Protein AF-A0A955FJF1-F1 (afdb_monomer)

Sequence (107 aa):
MERDPNMRLKPLAPQEVVEAKRELIPDVVIETFNTLLAERATNGYATIYQDEVVAQLEEQGLVRQDIYARHWLDVEPLYRESGWKVEYDKPGYNETYRAFFRFSVPR

Solvent-accessible surface area (backbone atoms only — not comparable to full-atom values): 6502 Å² total; per-residue (Å²): 135,85,75,68,95,78,72,74,81,73,81,77,50,80,67,54,48,51,57,50,45,61,76,68,32,58,66,68,54,56,51,50,52,50,50,55,43,70,75,53,50,51,96,57,32,32,80,46,47,49,69,60,54,51,52,56,40,42,75,72,70,46,56,68,68,55,45,60,78,65,53,47,76,71,47,47,65,64,43,38,76,73,61,36,40,59,46,80,49,64,56,57,100,90,49,93,61,80,35,31,39,37,42,31,60,71,131

Structure (mmCIF, N/CA/C/O backbone):
data_AF-A0A955FJF1-F1
#
_entry.id   AF-A0A955FJF1-F1
#
loop_
_atom_site.group_PDB
_atom_site.id
_atom_site.type_symbol
_atom_site.label_atom_id
_atom_site.label_alt_id
_atom_site.label_comp_id
_atom_site.label_asym_id
_atom_site.label_entity_id
_atom_site.label_seq_id
_atom_site.pdbx_PDB_ins_code
_atom_site.Cartn_x
_atom_site.Cartn_y
_atom_site.Cartn_z
_atom_site.occupancy
_atom_site.B_iso_or_equiv
_atom_site.auth_seq_id
_atom_site.auth_comp_id
_atom_site.auth_asym_id
_atom_site.auth_atom_id
_atom_site.pdbx_PDB_model_num
ATOM 1 N N . MET A 1 1 ? -15.131 -14.552 32.622 1.00 45.97 1 MET A N 1
ATOM 2 C CA . MET A 1 1 ? -15.462 -13.232 32.051 1.00 45.97 1 MET A CA 1
ATOM 3 C C . MET A 1 1 ? -16.849 -13.349 31.446 1.00 45.97 1 MET A C 1
ATOM 5 O O . MET A 1 1 ? -16.987 -13.862 30.343 1.00 45.97 1 MET A O 1
ATOM 9 N N . GLU A 1 2 ? -17.873 -13.017 32.229 1.00 47.94 2 GLU A N 1
ATOM 10 C CA . GLU A 1 2 ? -19.257 -12.936 31.751 1.00 47.94 2 GLU A CA 1
ATOM 11 C C . GLU A 1 2 ? -19.362 -11.749 30.787 1.00 47.94 2 GLU A C 1
ATOM 13 O O . GLU A 1 2 ? -18.909 -10.655 31.110 1.00 47.94 2 GLU A O 1
ATOM 18 N N . ARG A 1 3 ? -19.880 -11.967 29.573 1.00 54.94 3 ARG A N 1
ATOM 19 C CA . ARG A 1 3 ? -20.230 -10.863 28.672 1.00 54.94 3 ARG A CA 1
ATOM 20 C C . ARG A 1 3 ? -21.601 -10.351 29.099 1.00 54.94 3 ARG A C 1
ATOM 22 O O . ARG A 1 3 ? -22.559 -11.120 29.056 1.00 54.94 3 ARG A O 1
ATOM 29 N N . ASP A 1 4 ? -21.692 -9.084 29.493 1.00 62.78 4 ASP A N 1
ATOM 30 C CA . ASP A 1 4 ? -22.960 -8.432 29.816 1.00 62.78 4 ASP A CA 1
ATOM 31 C C . ASP A 1 4 ? -23.975 -8.605 28.667 1.00 62.78 4 ASP A C 1
ATOM 33 O O . ASP A 1 4 ? -23.711 -8.168 27.540 1.00 62.78 4 ASP A O 1
ATOM 37 N N . PRO A 1 5 ? -25.163 -9.186 28.918 1.00 66.12 5 PRO A N 1
ATOM 38 C CA . PRO A 1 5 ? -26.153 -9.501 27.881 1.00 66.12 5 PRO A CA 1
ATOM 39 C C . PRO A 1 5 ? -26.799 -8.261 27.237 1.00 66.12 5 PRO A C 1
ATOM 41 O O . PRO A 1 5 ? -27.630 -8.393 26.340 1.00 66.12 5 PRO A O 1
ATOM 44 N N . ASN A 1 6 ? -26.421 -7.055 27.675 1.00 63.00 6 ASN A N 1
ATOM 45 C CA . ASN A 1 6 ? -26.945 -5.777 27.196 1.00 63.00 6 ASN A CA 1
ATOM 46 C C . ASN A 1 6 ? -25.889 -4.902 26.493 1.00 63.00 6 ASN A C 1
ATOM 48 O O . ASN A 1 6 ? -26.163 -3.743 26.170 1.00 63.00 6 ASN A O 1
ATOM 52 N N . MET A 1 7 ? -24.687 -5.432 26.231 1.00 63.38 7 MET A N 1
ATOM 53 C CA . MET A 1 7 ? -23.665 -4.729 25.455 1.00 63.38 7 MET A CA 1
ATOM 54 C C . MET A 1 7 ? -24.053 -4.730 23.971 1.00 63.38 7 MET A C 1
ATOM 56 O O . MET A 1 7 ? -23.658 -5.594 23.191 1.00 63.38 7 MET A O 1
ATOM 60 N N . ARG A 1 8 ? -24.875 -3.755 23.570 1.00 73.69 8 ARG A N 1
ATOM 61 C CA . ARG A 1 8 ? -25.155 -3.499 22.155 1.00 73.69 8 ARG A CA 1
ATOM 62 C C . ARG A 1 8 ? -23.869 -3.006 21.503 1.00 73.69 8 ARG A C 1
ATOM 64 O O . ARG A 1 8 ? -23.430 -1.889 21.777 1.00 73.69 8 ARG A O 1
ATOM 71 N N . LEU A 1 9 ? -23.269 -3.844 20.661 1.00 81.25 9 LEU A N 1
ATOM 72 C CA . LEU A 1 9 ? -22.140 -3.444 19.829 1.00 81.25 9 LEU A CA 1
ATOM 73 C C . LEU A 1 9 ? -22.578 -2.248 18.981 1.00 81.25 9 LEU A C 1
ATOM 75 O O . LEU A 1 9 ? -23.593 -2.306 18.281 1.00 81.25 9 LEU A O 1
ATOM 79 N N . LYS A 1 10 ? -21.844 -1.143 19.101 1.00 85.69 10 LYS A N 1
ATOM 80 C CA . LYS A 1 10 ? -22.049 0.025 18.250 1.00 85.69 10 LYS A CA 1
ATOM 81 C C . LYS A 1 10 ? -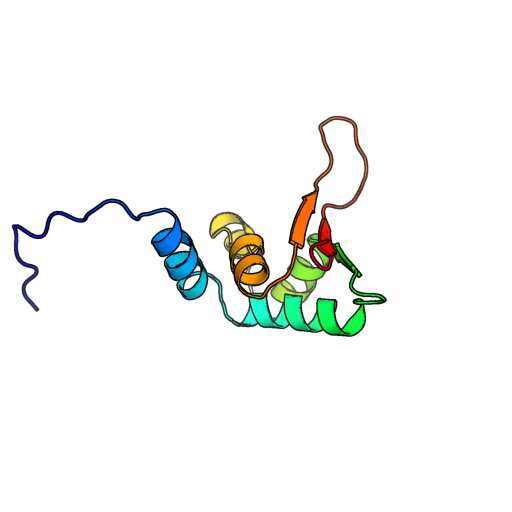21.376 -0.239 16.901 1.00 85.69 10 LYS A C 1
ATOM 83 O O . LYS A 1 10 ? -20.321 -0.872 16.879 1.00 85.69 10 LYS A O 1
ATOM 88 N N . PRO A 1 11 ? -21.962 0.222 15.787 1.00 89.38 11 PRO A N 1
ATOM 89 C CA . PRO A 1 11 ? -21.245 0.274 14.521 1.00 89.38 11 PRO A CA 1
ATOM 90 C C . PRO A 1 11 ? -19.950 1.080 14.674 1.00 89.38 11 PRO A C 1
ATOM 92 O O . PRO A 1 11 ? -19.949 2.080 15.392 1.00 89.38 11 PRO A O 1
ATOM 95 N N . LEU A 1 12 ? -18.886 0.656 13.987 1.00 89.50 12 LEU A N 1
ATOM 96 C CA . LEU A 1 12 ? -17.622 1.393 13.942 1.00 89.50 12 LEU A CA 1
ATOM 97 C C . LEU A 1 12 ? -17.810 2.703 13.172 1.00 89.50 12 LEU A C 1
ATOM 99 O O . LEU A 1 12 ? -18.320 2.706 12.046 1.00 89.50 12 LEU A O 1
ATOM 103 N N . ALA A 1 13 ? -17.378 3.809 13.765 1.00 90.31 13 ALA A N 1
ATOM 104 C CA . ALA A 1 13 ? -17.228 5.075 13.073 1.00 90.31 13 ALA A CA 1
ATOM 105 C C . ALA A 1 13 ? -16.080 4.992 12.049 1.00 90.31 13 ALA A C 1
ATOM 107 O O . ALA A 1 13 ? -15.163 4.185 12.206 1.00 90.31 13 ALA A O 1
ATOM 108 N N . PRO A 1 14 ? -16.064 5.857 11.018 1.00 87.12 14 PRO A N 1
ATOM 109 C CA . PRO A 1 14 ? -15.024 5.824 9.988 1.00 87.12 14 PRO A CA 1
ATOM 110 C C . PRO A 1 14 ? -13.584 5.882 10.520 1.00 87.12 14 PRO A C 1
ATOM 112 O O . PRO A 1 14 ? -12.706 5.259 9.937 1.00 87.12 14 PRO A O 1
ATOM 115 N N . GLN A 1 15 ? -13.343 6.601 11.620 1.00 86.62 15 GLN A N 1
ATOM 116 C CA . GLN A 1 15 ? -12.021 6.688 12.255 1.00 86.62 15 GLN A CA 1
ATOM 117 C C . GLN A 1 15 ? -11.647 5.382 12.973 1.00 86.62 15 GLN A C 1
ATOM 119 O O . GLN A 1 15 ? -10.548 4.873 12.782 1.00 86.62 15 GLN A O 1
ATOM 124 N N . GLU A 1 16 ? -12.595 4.773 13.688 1.00 90.56 16 GLU A N 1
ATOM 125 C CA . GLU A 1 16 ? -12.397 3.491 14.382 1.00 90.56 16 GLU A CA 1
ATOM 126 C C . GLU A 1 16 ? -12.137 2.338 13.392 1.00 90.56 16 GLU A C 1
ATOM 128 O O . GLU A 1 16 ? -11.485 1.353 13.728 1.00 90.56 16 GLU A O 1
ATOM 133 N N . VAL A 1 17 ? -12.609 2.452 12.142 1.00 89.62 17 VAL A N 1
ATOM 134 C CA . VAL A 1 17 ? -12.272 1.496 11.071 1.00 89.62 17 VAL A CA 1
ATOM 135 C C . VAL A 1 17 ? -10.782 1.544 10.727 1.00 89.62 17 VAL A C 1
ATOM 137 O O . VAL A 1 17 ? -10.201 0.502 10.426 1.00 89.62 17 VAL A O 1
ATOM 140 N N . VAL A 1 18 ? -10.153 2.722 10.757 1.00 87.94 18 VAL A N 1
ATOM 141 C CA . VAL A 1 18 ? -8.719 2.859 10.461 1.00 87.94 18 VAL A CA 1
ATOM 142 C C . VAL A 1 18 ? -7.884 2.244 11.582 1.00 87.94 18 VAL A C 1
ATOM 144 O O . VAL A 1 18 ? -6.983 1.453 11.305 1.00 87.94 18 VAL A O 1
ATOM 147 N N . GLU A 1 19 ? -8.253 2.502 12.837 1.00 89.56 19 GLU A N 1
ATOM 148 C CA . GLU A 1 19 ? -7.626 1.871 14.005 1.00 89.56 19 GLU A CA 1
ATOM 149 C C . GLU A 1 19 ? -7.790 0.346 13.973 1.00 89.56 19 GLU A C 1
ATOM 151 O O . GLU A 1 19 ? -6.820 -0.391 14.132 1.00 89.56 19 GLU A O 1
ATOM 156 N N . ALA A 1 20 ? -8.992 -0.149 13.661 1.00 90.25 20 ALA A N 1
ATOM 157 C CA . ALA A 1 20 ? -9.226 -1.581 13.508 1.00 90.25 20 ALA A CA 1
ATOM 158 C C . ALA A 1 20 ? -8.393 -2.190 12.367 1.00 90.25 20 ALA A C 1
ATOM 160 O O . ALA A 1 20 ? -7.894 -3.305 12.500 1.00 90.25 20 ALA A O 1
ATOM 161 N N . LYS A 1 21 ? -8.206 -1.474 11.248 1.00 88.38 21 LYS A N 1
ATOM 162 C CA . LYS A 1 21 ? -7.324 -1.923 10.159 1.00 88.38 21 LYS A CA 1
ATOM 163 C C . LYS A 1 21 ? -5.876 -2.049 10.620 1.00 88.38 21 LYS A C 1
ATOM 165 O O . LYS A 1 21 ? -5.233 -3.027 10.253 1.00 88.38 21 LYS A O 1
ATOM 170 N N . ARG A 1 22 ? -5.382 -1.115 11.437 1.00 88.00 22 ARG A N 1
ATOM 171 C CA . ARG A 1 22 ? -4.025 -1.174 11.998 1.00 88.00 22 ARG A CA 1
ATOM 172 C C . ARG A 1 22 ? -3.787 -2.451 12.806 1.00 88.00 22 ARG A C 1
ATOM 174 O O . ARG A 1 22 ? -2.726 -3.038 12.681 1.00 88.00 22 ARG A O 1
ATOM 181 N N . GLU A 1 23 ? -4.782 -2.896 13.569 1.00 91.12 23 GLU A N 1
ATOM 182 C CA . GLU A 1 23 ? -4.700 -4.127 14.370 1.00 91.12 23 GLU A CA 1
ATOM 183 C C . GLU A 1 23 ? -4.858 -5.413 13.532 1.00 91.12 23 GLU A C 1
ATOM 185 O O . GLU A 1 23 ? -4.415 -6.487 13.935 1.00 91.12 23 GLU A O 1
ATOM 190 N N . LEU A 1 24 ? -5.531 -5.336 12.377 1.00 93.88 24 LEU A N 1
ATOM 191 C CA . LEU A 1 24 ? -5.822 -6.496 11.521 1.00 93.88 24 LEU A CA 1
ATOM 192 C C . LEU A 1 24 ? -4.762 -6.753 10.445 1.00 93.88 24 LEU A C 1
ATOM 194 O O . LEU A 1 24 ? -4.657 -7.885 9.957 1.00 93.88 24 LEU A O 1
ATOM 198 N N . ILE A 1 25 ? -4.032 -5.716 10.036 1.00 96.44 25 ILE A N 1
ATOM 199 C CA . ILE A 1 25 ? -2.960 -5.808 9.045 1.00 96.44 25 ILE A CA 1
ATOM 200 C C . ILE A 1 25 ? -1.681 -6.266 9.763 1.00 96.44 25 ILE A C 1
ATOM 202 O O . ILE A 1 25 ? -1.230 -5.579 10.673 1.00 96.44 25 ILE A O 1
ATOM 206 N N . PRO A 1 26 ? -1.076 -7.402 9.372 1.00 97.38 26 PRO A N 1
ATOM 207 C CA . PRO A 1 26 ? 0.164 -7.874 9.977 1.00 97.38 26 PRO A CA 1
ATOM 208 C C . PRO A 1 26 ? 1.306 -6.865 9.821 1.00 97.38 26 PRO A C 1
ATOM 210 O O . PRO A 1 26 ? 1.490 -6.317 8.732 1.00 97.38 26 PRO A O 1
ATOM 213 N N . ASP A 1 27 ? 2.129 -6.703 10.861 1.00 97.19 27 ASP A N 1
ATOM 214 C CA . ASP A 1 27 ? 3.266 -5.764 10.871 1.00 97.19 27 ASP A CA 1
ATOM 215 C C . ASP A 1 27 ? 4.193 -5.947 9.663 1.00 97.19 27 ASP A C 1
ATOM 217 O O . ASP A 1 27 ? 4.585 -4.975 9.021 1.00 97.19 27 ASP A O 1
ATOM 221 N N . VAL A 1 28 ? 4.444 -7.201 9.276 1.00 97.88 28 VAL A N 1
ATOM 222 C CA . VAL A 1 28 ? 5.268 -7.573 8.116 1.00 97.88 28 VAL A CA 1
ATOM 223 C C . VAL A 1 28 ? 4.785 -6.948 6.798 1.00 97.88 28 VAL A C 1
ATOM 225 O O . VAL A 1 28 ? 5.584 -6.652 5.908 1.00 97.88 28 VAL A O 1
ATOM 228 N N . VAL A 1 29 ? 3.482 -6.680 6.664 1.00 98.19 29 VAL A N 1
ATOM 229 C CA . VAL A 1 29 ? 2.924 -5.983 5.497 1.00 98.19 29 VAL A CA 1
ATOM 230 C C . VAL A 1 29 ? 3.371 -4.527 5.492 1.00 98.19 29 VAL A C 1
ATOM 232 O O . VAL A 1 29 ? 3.866 -4.038 4.478 1.00 98.19 29 VAL A O 1
ATOM 235 N N . ILE A 1 30 ? 3.257 -3.848 6.632 1.00 98.19 30 ILE A N 1
ATOM 236 C CA . ILE A 1 30 ? 3.678 -2.452 6.786 1.00 98.19 30 ILE A CA 1
ATOM 237 C C . ILE A 1 30 ? 5.197 -2.323 6.644 1.00 98.19 30 ILE A C 1
ATOM 239 O O . ILE A 1 30 ? 5.678 -1.410 5.975 1.00 98.19 30 ILE A O 1
ATOM 243 N N . GLU A 1 31 ? 5.965 -3.257 7.202 1.00 98.25 31 GLU A N 1
ATOM 244 C CA . GLU A 1 31 ? 7.420 -3.323 7.034 1.00 98.25 31 GLU A CA 1
ATOM 245 C C . GLU A 1 31 ? 7.821 -3.482 5.563 1.00 98.25 31 GLU A C 1
ATOM 247 O O . GLU A 1 31 ? 8.713 -2.775 5.085 1.00 98.25 31 GLU A O 1
ATOM 252 N N . THR A 1 32 ? 7.120 -4.341 4.817 1.00 98.56 32 THR A N 1
ATOM 253 C CA . THR A 1 32 ? 7.351 -4.543 3.379 1.00 98.56 32 THR A CA 1
ATOM 254 C C . THR A 1 32 ? 7.110 -3.248 2.594 1.00 98.56 32 THR A C 1
ATOM 256 O O . THR A 1 32 ? 7.969 -2.818 1.821 1.00 98.56 32 THR A O 1
ATOM 259 N N . PHE A 1 33 ? 5.988 -2.559 2.834 1.00 98.50 33 PHE A N 1
ATOM 260 C CA . PHE A 1 33 ? 5.720 -1.264 2.199 1.00 98.50 33 PHE A CA 1
ATOM 261 C C . PHE A 1 33 ? 6.739 -0.192 2.598 1.00 98.50 33 PHE A C 1
ATOM 263 O O . PHE A 1 33 ? 7.216 0.533 1.727 1.00 98.50 33 PHE A O 1
ATOM 270 N N . ASN A 1 34 ? 7.110 -0.099 3.878 1.00 98.38 34 ASN A N 1
ATOM 271 C CA . ASN A 1 34 ? 8.112 0.856 4.358 1.00 98.38 34 ASN A CA 1
ATOM 272 C C . ASN A 1 34 ? 9.478 0.632 3.705 1.00 98.38 34 ASN A C 1
ATOM 274 O O . ASN A 1 34 ? 10.144 1.600 3.343 1.00 98.38 34 ASN A O 1
ATOM 278 N N . THR A 1 35 ? 9.871 -0.629 3.523 1.00 98.38 35 THR A N 1
ATOM 279 C CA . THR A 1 35 ? 11.131 -1.006 2.872 1.00 98.38 35 THR A CA 1
ATOM 280 C C . THR A 1 35 ? 11.133 -0.550 1.415 1.00 98.38 35 THR A C 1
ATOM 282 O O . THR A 1 35 ? 11.994 0.230 1.011 1.00 98.38 35 THR A O 1
ATOM 285 N N . LEU A 1 36 ? 10.107 -0.926 0.646 1.00 98.12 36 LEU A N 1
ATOM 286 C CA . LEU A 1 36 ? 9.970 -0.520 -0.758 1.00 98.12 36 LEU A CA 1
ATOM 287 C C . LEU A 1 36 ? 9.848 1.001 -0.920 1.00 98.12 36 LEU A C 1
ATOM 289 O O . LEU A 1 36 ? 10.354 1.572 -1.888 1.00 98.12 36 LEU A O 1
ATOM 293 N N . LEU A 1 37 ? 9.180 1.672 0.019 1.00 97.56 37 LEU A N 1
ATOM 294 C CA . LEU A 1 37 ? 9.058 3.123 0.026 1.00 97.56 37 LEU A CA 1
ATOM 295 C C . LEU A 1 37 ? 10.412 3.788 0.290 1.00 97.56 37 LEU A C 1
ATOM 297 O O . LEU A 1 37 ? 10.769 4.710 -0.436 1.00 97.56 37 LEU A O 1
ATOM 301 N N . ALA A 1 38 ? 11.186 3.307 1.265 1.00 97.62 38 ALA A N 1
ATOM 302 C CA . ALA A 1 38 ? 12.521 3.825 1.564 1.00 97.62 38 ALA A CA 1
ATOM 303 C C . ALA A 1 38 ? 13.501 3.641 0.393 1.00 97.62 38 ALA A C 1
ATOM 305 O O . ALA A 1 38 ? 14.324 4.517 0.138 1.00 97.62 38 ALA A O 1
ATOM 306 N N . GLU A 1 39 ? 13.389 2.538 -0.347 1.00 97.44 39 GLU A N 1
ATOM 307 C CA . GLU A 1 39 ? 14.227 2.259 -1.518 1.00 97.44 39 GLU A CA 1
ATOM 308 C C . GLU A 1 39 ? 13.888 3.136 -2.730 1.00 97.44 39 GLU A C 1
ATOM 310 O O . GLU A 1 39 ? 14.772 3.497 -3.509 1.00 97.44 39 GLU A O 1
ATOM 315 N N . ARG A 1 40 ? 12.601 3.446 -2.932 1.00 97.31 40 ARG A N 1
ATOM 316 C CA . ARG A 1 40 ? 12.103 4.010 -4.200 1.00 97.31 40 ARG A CA 1
ATOM 317 C C . ARG A 1 40 ? 11.664 5.460 -4.112 1.00 97.31 40 ARG A C 1
ATOM 319 O O . ARG A 1 40 ? 11.546 6.107 -5.154 1.00 97.31 40 ARG A O 1
ATOM 326 N N . ALA A 1 41 ? 11.366 5.963 -2.916 1.00 96.75 41 ALA A N 1
ATOM 327 C CA . ALA A 1 41 ? 10.889 7.324 -2.758 1.00 96.75 41 ALA A CA 1
ATOM 328 C C . ALA A 1 41 ? 11.966 8.319 -3.187 1.00 96.75 41 ALA A C 1
ATOM 330 O O . ALA A 1 41 ? 13.043 8.410 -2.604 1.00 96.75 41 ALA A O 1
ATOM 331 N N . THR A 1 42 ? 11.643 9.116 -4.199 1.00 96.06 42 THR A N 1
ATOM 332 C CA . THR A 1 42 ? 12.490 10.206 -4.673 1.00 96.06 42 THR A CA 1
ATOM 333 C C . THR A 1 42 ? 11.635 11.440 -4.901 1.00 96.06 42 THR A C 1
ATOM 335 O O . THR A 1 42 ? 10.525 11.350 -5.424 1.00 96.06 42 THR A O 1
ATOM 338 N N . ASN A 1 43 ? 12.115 12.602 -4.449 1.00 94.19 43 ASN A N 1
ATOM 339 C CA . ASN A 1 43 ? 11.382 13.873 -4.519 1.00 94.19 43 ASN A CA 1
ATOM 340 C C . ASN A 1 43 ? 9.941 13.790 -3.969 1.00 94.19 43 ASN A C 1
ATOM 342 O O . ASN A 1 43 ? 9.020 14.388 -4.521 1.00 94.19 43 ASN A O 1
ATOM 346 N N . GLY A 1 44 ? 9.742 13.021 -2.890 1.00 94.00 44 GLY A N 1
ATOM 347 C CA . GLY A 1 44 ? 8.432 12.857 -2.258 1.00 94.00 44 GLY A CA 1
ATOM 348 C C . GLY A 1 44 ? 7.429 12.046 -3.081 1.00 94.00 44 GLY A C 1
ATOM 349 O O . GLY A 1 44 ? 6.229 12.225 -2.901 1.00 94.00 44 GLY A O 1
ATOM 350 N N . TYR A 1 45 ? 7.895 11.187 -3.990 1.00 96.94 45 TYR A N 1
ATOM 351 C CA . TYR A 1 45 ? 7.061 10.336 -4.836 1.00 96.94 45 TYR A CA 1
ATOM 352 C C . TYR A 1 45 ? 7.613 8.908 -4.898 1.00 96.94 45 TYR A C 1
ATOM 354 O O . TYR A 1 45 ? 8.825 8.724 -4.998 1.00 96.94 45 TYR A O 1
ATOM 362 N N . ALA A 1 46 ? 6.736 7.902 -4.897 1.00 98.06 46 ALA A N 1
ATOM 363 C CA . ALA A 1 46 ? 7.107 6.511 -5.157 1.00 98.06 46 ALA A CA 1
ATOM 364 C C . ALA A 1 46 ? 5.987 5.742 -5.867 1.00 98.06 46 ALA A C 1
ATOM 366 O O . ALA A 1 46 ? 4.802 6.060 -5.748 1.00 98.06 46 ALA A O 1
ATOM 367 N N . THR A 1 47 ? 6.363 4.690 -6.594 1.00 98.31 47 THR A N 1
ATOM 368 C CA . THR A 1 47 ? 5.432 3.702 -7.151 1.00 98.31 47 THR A CA 1
ATOM 369 C C . THR A 1 47 ? 5.841 2.311 -6.683 1.00 98.31 47 THR A C 1
ATOM 371 O O . THR A 1 47 ? 6.981 1.882 -6.877 1.00 98.31 47 THR A O 1
ATOM 374 N N . ILE A 1 48 ? 4.905 1.621 -6.041 1.00 98.50 48 ILE A N 1
ATOM 375 C CA . ILE A 1 48 ? 5.087 0.287 -5.472 1.00 98.50 48 ILE A CA 1
ATOM 376 C C . ILE A 1 48 ? 4.085 -0.643 -6.150 1.00 98.50 48 ILE A C 1
ATOM 378 O O . ILE A 1 48 ? 2.884 -0.399 -6.076 1.00 98.50 48 ILE A O 1
ATOM 382 N N . TYR A 1 49 ? 4.552 -1.688 -6.829 1.00 98.38 49 TYR A N 1
ATOM 383 C CA . TYR A 1 49 ? 3.654 -2.610 -7.522 1.00 98.38 49 TYR A CA 1
ATOM 384 C C . TYR A 1 49 ? 3.090 -3.657 -6.561 1.00 98.38 49 TYR A C 1
ATOM 386 O O . TYR A 1 49 ? 3.797 -4.188 -5.707 1.00 98.38 49 TYR A O 1
ATOM 394 N N . GLN A 1 50 ? 1.803 -3.965 -6.702 1.00 98.44 50 GLN A N 1
ATOM 395 C CA . GLN A 1 50 ? 1.104 -4.890 -5.810 1.00 98.44 50 GLN A CA 1
ATOM 396 C C . GLN A 1 50 ? 1.667 -6.314 -5.888 1.00 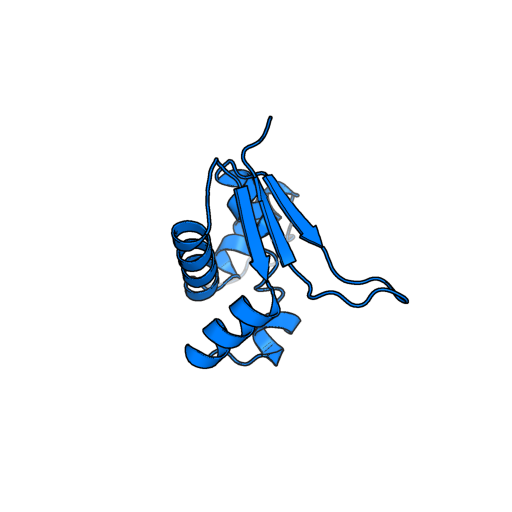98.44 50 GLN A C 1
ATOM 398 O O . GLN A 1 50 ? 1.771 -6.998 -4.876 1.00 98.44 50 GLN A O 1
ATOM 403 N N . ASP A 1 51 ? 2.004 -6.778 -7.087 1.00 97.88 51 ASP A N 1
ATOM 404 C CA . ASP A 1 51 ? 2.572 -8.109 -7.306 1.00 97.88 51 ASP A CA 1
ATOM 405 C C . ASP A 1 51 ? 3.964 -8.267 -6.673 1.00 97.88 51 ASP A C 1
ATOM 407 O O . ASP A 1 51 ? 4.258 -9.342 -6.160 1.00 97.88 51 ASP A O 1
ATOM 411 N N . GLU A 1 52 ? 4.775 -7.206 -6.634 1.00 98.00 52 GLU A N 1
ATOM 412 C CA . GLU A 1 52 ? 6.061 -7.172 -5.918 1.00 98.00 52 GLU A CA 1
ATOM 413 C C . GLU A 1 52 ? 5.873 -7.279 -4.406 1.00 98.00 52 GLU A C 1
ATOM 415 O O . GLU A 1 52 ? 6.537 -8.095 -3.770 1.00 98.00 52 GLU A O 1
ATOM 420 N N . VAL A 1 53 ? 4.934 -6.512 -3.839 1.00 98.38 53 VAL A N 1
ATOM 421 C 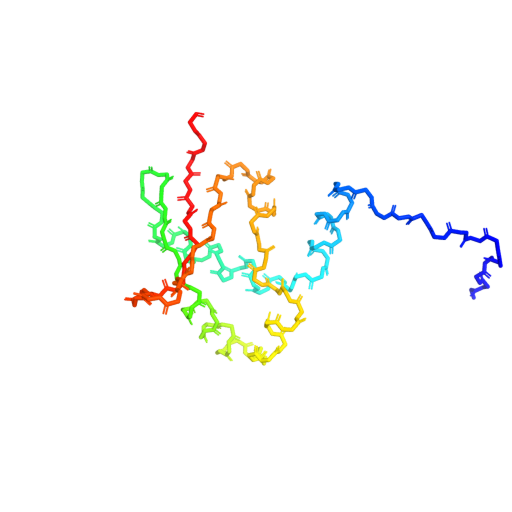CA . VAL A 1 53 ? 4.595 -6.602 -2.408 1.00 98.38 53 VAL A CA 1
ATOM 422 C C . VAL A 1 53 ? 4.147 -8.021 -2.066 1.00 98.38 53 VAL A C 1
ATOM 424 O O . VAL A 1 53 ? 4.618 -8.613 -1.103 1.00 98.38 53 VAL A O 1
ATOM 427 N N . VAL A 1 54 ? 3.254 -8.595 -2.873 1.00 98.44 54 VAL A N 1
ATOM 428 C CA . VAL A 1 54 ? 2.727 -9.944 -2.635 1.00 98.44 54 VAL A CA 1
ATOM 429 C C . VAL A 1 54 ? 3.831 -10.992 -2.736 1.00 98.44 54 VAL A C 1
ATOM 431 O O . VAL A 1 54 ? 3.894 -11.855 -1.869 1.00 98.44 54 VAL A O 1
ATOM 434 N N . ALA A 1 55 ? 4.720 -10.898 -3.729 1.00 98.25 55 ALA A N 1
ATOM 435 C CA . ALA A 1 55 ? 5.853 -11.812 -3.854 1.00 98.25 55 ALA A CA 1
ATOM 436 C C . ALA A 1 55 ? 6.765 -11.761 -2.615 1.00 98.25 55 ALA A C 1
ATOM 438 O O . ALA A 1 55 ? 7.090 -12.805 -2.057 1.00 98.25 55 ALA A O 1
ATOM 439 N N . GLN A 1 56 ? 7.098 -10.561 -2.124 1.00 98.19 56 GLN A N 1
ATOM 440 C CA . GLN A 1 56 ? 7.907 -10.401 -0.910 1.00 98.19 56 GLN A CA 1
ATOM 441 C C . GLN A 1 56 ? 7.207 -10.937 0.345 1.00 98.19 56 GLN A C 1
ATOM 443 O O . GLN A 1 56 ? 7.860 -11.480 1.232 1.00 98.19 56 GLN A O 1
ATOM 448 N N . LEU A 1 57 ? 5.885 -10.805 0.449 1.00 98.25 57 LEU A N 1
ATOM 449 C CA . LEU A 1 57 ? 5.127 -11.361 1.573 1.00 98.25 57 LEU A CA 1
ATOM 450 C C . LEU A 1 57 ? 5.048 -12.892 1.511 1.00 98.25 57 LEU A C 1
ATOM 452 O O . LEU A 1 57 ? 5.140 -13.548 2.548 1.00 98.25 57 LEU A O 1
ATOM 456 N N . GLU A 1 58 ? 4.922 -13.469 0.313 1.00 98.19 58 GLU A N 1
ATOM 457 C CA . GLU A 1 58 ? 4.994 -14.922 0.109 1.00 98.19 58 GLU A CA 1
ATOM 458 C C . GLU A 1 58 ? 6.372 -15.474 0.516 1.00 98.19 58 GLU A C 1
ATOM 460 O O . GLU A 1 58 ? 6.444 -16.488 1.211 1.00 98.19 58 GLU A O 1
ATOM 465 N N . GLU A 1 59 ? 7.462 -14.776 0.179 1.00 97.69 59 GLU A N 1
ATOM 466 C CA . GLU A 1 59 ? 8.826 -15.115 0.626 1.00 97.69 59 GLU A CA 1
ATOM 467 C C . GLU A 1 59 ? 8.988 -15.047 2.154 1.00 97.69 59 GLU A C 1
ATOM 469 O O . GLU A 1 59 ? 9.750 -15.819 2.737 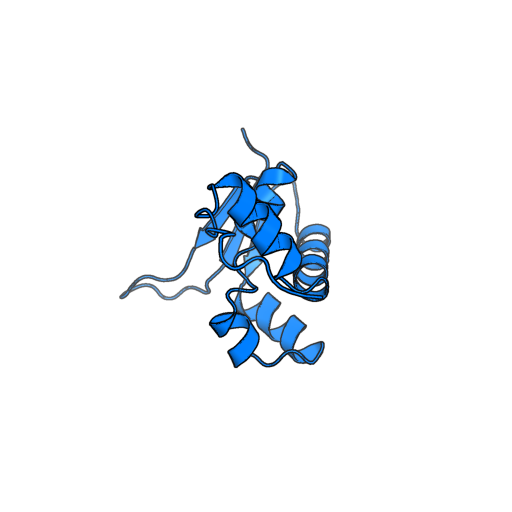1.00 97.69 59 GLU A O 1
ATOM 474 N N . GLN A 1 60 ? 8.225 -14.174 2.815 1.00 96.62 60 GLN A N 1
ATOM 475 C CA . GLN A 1 60 ? 8.168 -14.043 4.275 1.00 96.62 60 GLN A CA 1
ATOM 476 C C . GLN A 1 60 ? 7.193 -15.038 4.936 1.00 96.62 60 GLN A C 1
ATOM 478 O O . GLN A 1 60 ? 6.990 -15.004 6.150 1.00 96.62 60 GLN A O 1
ATOM 483 N N . GLY A 1 61 ? 6.615 -15.959 4.157 1.00 97.19 61 GLY A N 1
ATOM 484 C CA . GLY A 1 61 ? 5.804 -17.073 4.648 1.00 97.19 61 GLY A CA 1
ATOM 485 C C . GLY A 1 61 ? 4.299 -16.810 4.701 1.00 97.19 61 GLY A C 1
ATOM 486 O O . GLY A 1 61 ? 3.564 -17.634 5.251 1.00 97.19 61 GLY A O 1
ATOM 487 N N . LEU A 1 62 ? 3.810 -15.698 4.142 1.00 97.88 62 LEU A N 1
ATOM 488 C CA . LEU A 1 62 ? 2.376 -15.420 4.082 1.00 97.88 62 LEU A CA 1
ATOM 489 C C . LEU A 1 62 ? 1.731 -16.163 2.912 1.00 97.88 62 LEU A C 1
ATOM 491 O O . LEU A 1 62 ? 2.272 -16.259 1.814 1.00 97.88 62 LEU A O 1
ATOM 495 N N . VAL A 1 63 ? 0.514 -16.651 3.131 1.00 97.81 63 VAL A N 1
ATOM 496 C CA . VAL A 1 63 ? -0.258 -17.319 2.083 1.00 97.81 63 VAL A CA 1
ATOM 497 C C . VAL A 1 63 ? -0.944 -16.267 1.218 1.00 97.81 63 VAL A C 1
ATOM 499 O O . VAL A 1 63 ? -1.757 -15.483 1.708 1.00 97.81 63 VAL A O 1
ATOM 502 N N . ARG A 1 64 ? -0.692 -16.290 -0.096 1.00 97.12 64 ARG A N 1
ATOM 503 C CA . ARG A 1 64 ? -1.290 -15.362 -1.073 1.00 97.12 64 ARG A CA 1
ATOM 504 C C . ARG A 1 64 ? -2.798 -15.199 -0.931 1.00 97.12 64 ARG A C 1
ATOM 506 O O . ARG A 1 64 ? -3.311 -14.088 -1.015 1.00 97.12 64 ARG A O 1
ATOM 513 N N . GLN A 1 65 ? -3.511 -16.303 -0.718 1.00 97.62 65 GLN A N 1
ATOM 514 C CA . GLN A 1 65 ? -4.959 -16.282 -0.525 1.00 97.62 65 GLN A CA 1
ATOM 515 C C . GLN A 1 65 ? -5.361 -15.433 0.688 1.00 97.62 65 GLN A C 1
ATOM 517 O O . GLN A 1 65 ? -6.294 -14.642 0.574 1.00 97.62 65 GLN A O 1
ATOM 522 N N . ASP A 1 66 ? -4.657 -15.564 1.816 1.00 97.25 66 ASP A N 1
ATOM 523 C CA . ASP A 1 66 ? -4.930 -14.790 3.029 1.00 97.25 66 ASP A CA 1
ATOM 524 C C . ASP A 1 66 ? -4.639 -13.300 2.828 1.00 97.25 66 ASP A C 1
ATOM 526 O O . ASP A 1 66 ? -5.447 -12.476 3.251 1.00 97.25 66 ASP A O 1
ATOM 530 N N . ILE A 1 67 ? -3.558 -12.956 2.112 1.00 97.88 67 ILE A N 1
ATOM 531 C CA . ILE A 1 67 ? -3.197 -11.561 1.797 1.00 97.88 67 ILE A CA 1
ATOM 532 C C . ILE A 1 67 ? -4.378 -10.820 1.156 1.00 97.88 67 ILE A C 1
ATOM 534 O O . ILE A 1 67 ? -4.726 -9.711 1.570 1.00 97.88 67 ILE A O 1
ATOM 538 N N . TYR A 1 68 ? -5.027 -11.447 0.172 1.00 97.12 68 TYR A N 1
ATOM 539 C CA . TYR A 1 68 ? -6.179 -10.861 -0.511 1.00 97.12 68 TYR A CA 1
ATOM 540 C C . TYR A 1 68 ? -7.474 -10.987 0.291 1.00 97.12 68 TYR A C 1
ATOM 542 O O . TYR A 1 68 ? -8.201 -10.007 0.432 1.00 97.12 68 TYR A O 1
ATOM 550 N N . ALA A 1 69 ? -7.773 -12.175 0.822 1.00 96.75 69 ALA A N 1
ATOM 551 C CA . ALA A 1 69 ? -9.042 -12.444 1.497 1.00 96.75 69 ALA A CA 1
ATOM 552 C C . ALA A 1 69 ? -9.223 -11.617 2.777 1.00 96.75 69 ALA A C 1
ATOM 554 O O . ALA A 1 69 ? -10.350 -11.321 3.170 1.00 96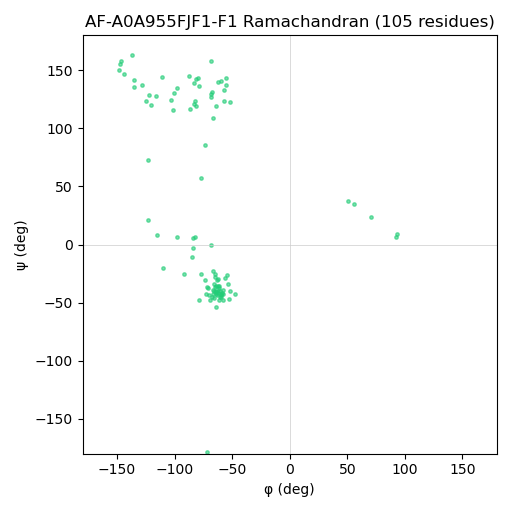.75 69 ALA A O 1
ATOM 555 N N . ARG A 1 70 ? -8.118 -11.241 3.426 1.00 95.94 70 ARG A N 1
ATOM 556 C CA . ARG A 1 70 ? -8.115 -10.458 4.666 1.00 95.94 70 ARG A CA 1
ATOM 557 C C . ARG A 1 70 ? -7.876 -8.970 4.438 1.00 95.94 70 ARG A C 1
ATOM 559 O O . ARG A 1 70 ? -7.754 -8.238 5.414 1.00 95.94 70 ARG A O 1
ATOM 566 N N . HIS A 1 71 ? -7.830 -8.524 3.179 1.00 95.81 71 HIS A N 1
ATOM 567 C CA . HIS A 1 71 ? -7.620 -7.118 2.828 1.00 95.81 71 HIS A CA 1
ATOM 568 C C . HIS A 1 71 ? -6.339 -6.524 3.435 1.00 95.81 71 HIS A C 1
ATOM 570 O O . HIS A 1 71 ? -6.292 -5.349 3.797 1.00 95.81 71 HIS A O 1
ATOM 576 N N . TRP A 1 72 ? -5.280 -7.332 3.546 1.00 98.00 72 TRP A N 1
ATOM 577 C CA . TRP A 1 72 ? -4.033 -6.894 4.173 1.00 98.00 72 TRP A CA 1
ATOM 578 C C . TRP A 1 72 ? -3.315 -5.798 3.380 1.00 98.00 72 TRP A C 1
ATOM 580 O O . TRP A 1 72 ? -2.557 -5.029 3.955 1.00 98.00 72 TRP A O 1
ATOM 590 N N . LEU A 1 73 ? -3.588 -5.686 2.077 1.00 97.69 73 LEU 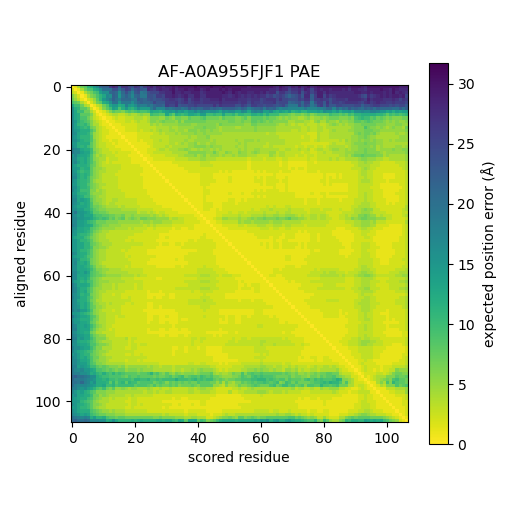A N 1
ATOM 591 C CA . LEU A 1 73 ? -2.995 -4.669 1.204 1.00 97.69 73 LEU A CA 1
ATOM 592 C C . LEU A 1 73 ? -3.716 -3.311 1.241 1.00 97.69 73 LEU A C 1
ATOM 594 O O . LEU A 1 73 ? -3.239 -2.377 0.601 1.00 97.69 73 LEU A O 1
ATOM 598 N N . ASP A 1 74 ? -4.823 -3.174 1.981 1.00 96.62 74 ASP A N 1
ATOM 599 C CA . ASP A 1 74 ? -5.566 -1.912 2.113 1.00 96.62 74 ASP A CA 1
ATOM 600 C C . ASP A 1 74 ? -4.855 -0.931 3.077 1.00 96.62 74 ASP A C 1
ATOM 602 O O . ASP A 1 74 ? -5.401 -0.514 4.109 1.00 96.62 74 ASP A O 1
ATOM 606 N N . VAL A 1 75 ? -3.601 -0.601 2.771 1.00 97.50 75 VAL A N 1
ATOM 607 C CA . VAL A 1 75 ? -2.698 0.180 3.627 1.00 97.50 75 VAL A CA 1
ATOM 608 C C . VAL A 1 75 ? -2.876 1.693 3.476 1.00 97.50 75 VAL A C 1
ATOM 610 O O . VAL A 1 75 ? -2.335 2.466 4.267 1.00 97.50 75 VAL A O 1
ATOM 613 N N . GLU A 1 76 ? -3.629 2.157 2.476 1.00 97.44 76 GLU A N 1
ATOM 614 C CA . GLU A 1 76 ? -3.736 3.577 2.142 1.00 97.44 76 GLU A CA 1
ATOM 615 C C . GLU A 1 76 ? -4.234 4.441 3.306 1.00 97.44 76 GLU A C 1
ATOM 617 O O . GLU A 1 76 ? -3.661 5.511 3.505 1.00 97.44 76 GLU A O 1
ATOM 622 N N . PRO A 1 77 ? -5.249 4.037 4.100 1.00 95.38 77 PRO A N 1
ATOM 623 C CA . PRO A 1 77 ? -5.666 4.810 5.267 1.00 95.38 77 PRO A CA 1
ATOM 624 C C . PRO A 1 77 ? -4.534 5.015 6.283 1.00 95.38 77 PRO A C 1
ATOM 626 O O . PRO A 1 77 ? -4.345 6.137 6.743 1.00 95.38 77 PRO A O 1
ATOM 629 N N . LEU A 1 78 ? -3.731 3.980 6.555 1.00 95.75 78 LEU A N 1
ATOM 630 C CA . LEU A 1 78 ? -2.645 4.027 7.544 1.00 95.75 78 LEU A CA 1
ATOM 631 C C . LEU A 1 78 ? -1.523 4.983 7.117 1.00 95.75 78 LEU A C 1
ATOM 633 O O . LEU A 1 78 ? -1.014 5.787 7.902 1.00 95.75 78 LEU A O 1
ATOM 637 N N . TYR A 1 79 ? -1.160 4.945 5.836 1.00 97.06 79 TYR A N 1
ATOM 638 C CA . TYR A 1 79 ? -0.155 5.856 5.294 1.00 97.06 79 TYR A CA 1
ATOM 639 C C . TYR A 1 79 ? -0.683 7.285 5.133 1.00 97.06 79 TYR A C 1
ATOM 641 O O . TYR A 1 79 ? 0.085 8.234 5.302 1.00 97.06 79 TYR A O 1
ATOM 649 N N . ARG A 1 80 ? -1.987 7.459 4.876 1.00 96.12 80 ARG A N 1
ATOM 650 C CA . ARG A 1 80 ? -2.639 8.778 4.872 1.00 96.12 80 ARG A CA 1
ATOM 651 C C . ARG A 1 80 ? -2.610 9.441 6.244 1.00 96.12 80 ARG A C 1
ATOM 653 O O . ARG A 1 80 ? -2.301 10.627 6.315 1.00 96.12 80 ARG A O 1
ATOM 660 N N . GLU A 1 81 ? -2.833 8.692 7.323 1.00 93.94 81 GLU A N 1
ATOM 661 C CA . GLU A 1 81 ? -2.653 9.206 8.692 1.00 93.94 81 GLU A CA 1
ATOM 662 C C . GLU A 1 81 ? -1.201 9.606 8.985 1.00 93.94 81 GLU A C 1
ATOM 664 O O . GLU A 1 81 ? -0.951 10.554 9.725 1.00 93.94 81 GLU A O 1
ATOM 669 N N . SER A 1 82 ? -0.243 8.935 8.343 1.00 94.38 82 SER A N 1
ATOM 670 C CA . SER A 1 82 ? 1.191 9.239 8.444 1.00 94.38 82 SER A CA 1
ATOM 671 C C . SER A 1 82 ? 1.650 10.387 7.529 1.00 94.38 82 SER A C 1
ATOM 673 O O . SER A 1 82 ? 2.847 10.652 7.426 1.00 94.38 82 SER A O 1
ATOM 675 N N . GLY A 1 83 ? 0.724 11.072 6.851 1.00 95.88 83 GLY A N 1
ATOM 676 C CA . GLY A 1 83 ? 1.007 12.255 6.033 1.00 95.88 83 GLY A CA 1
ATOM 677 C C . GLY A 1 83 ? 1.280 11.987 4.550 1.00 95.88 83 GLY A C 1
ATOM 678 O O . GLY A 1 83 ? 1.612 12.923 3.824 1.00 95.88 83 GLY A O 1
ATOM 679 N N . TRP A 1 84 ? 1.117 10.754 4.064 1.00 97.88 84 TRP A N 1
ATOM 680 C CA . TRP A 1 84 ? 1.223 10.450 2.635 1.00 97.88 84 TRP A CA 1
ATOM 681 C C . TRP A 1 84 ? -0.107 10.632 1.907 1.00 97.88 84 TRP A C 1
ATOM 683 O O . TRP A 1 84 ? -1.170 10.257 2.389 1.00 97.88 84 TRP A O 1
ATOM 693 N N . LYS A 1 85 ? -0.063 11.088 0.659 1.00 98.06 85 LYS A N 1
ATOM 694 C CA . LYS A 1 85 ? -1.148 10.830 -0.285 1.00 98.06 85 LYS A CA 1
ATOM 695 C C . LYS A 1 85 ? -0.884 9.486 -0.962 1.00 98.06 85 LYS A C 1
ATOM 697 O O . LYS A 1 85 ? 0.106 9.351 -1.681 1.00 98.06 85 LYS A O 1
ATOM 702 N N . VAL A 1 86 ? -1.775 8.519 -0.744 1.00 97.81 86 VAL A N 1
ATOM 703 C CA . VAL A 1 86 ? -1.695 7.182 -1.357 1.00 97.81 86 VAL A CA 1
ATOM 704 C C . VAL A 1 86 ? -2.888 6.934 -2.272 1.00 97.81 86 VAL A C 1
ATOM 706 O O . VAL A 1 86 ? -4.038 7.097 -1.851 1.00 97.81 86 VAL A O 1
ATOM 709 N N . GLU A 1 87 ? -2.611 6.538 -3.510 1.00 97.81 87 GLU A N 1
ATOM 710 C CA . GLU A 1 87 ? -3.590 6.145 -4.528 1.00 97.81 87 GLU A CA 1
ATOM 711 C C . GLU A 1 87 ? -3.279 4.721 -4.995 1.00 97.81 87 GLU A C 1
ATOM 713 O O . GLU A 1 87 ? -2.140 4.434 -5.355 1.00 97.81 87 GLU A O 1
ATOM 718 N N . TYR A 1 88 ? -4.274 3.838 -4.992 1.00 97.94 88 TYR A N 1
ATOM 719 C CA . TYR A 1 88 ? -4.161 2.507 -5.577 1.00 97.94 88 TYR A CA 1
ATOM 720 C C . TYR A 1 88 ? -4.830 2.496 -6.950 1.00 97.94 88 TYR A C 1
ATOM 722 O O . TYR A 1 88 ? -5.968 2.946 -7.096 1.00 97.94 88 TYR A O 1
ATOM 730 N N . ASP A 1 89 ? -4.111 1.986 -7.941 1.00 97.00 89 ASP A N 1
ATOM 731 C CA . ASP A 1 89 ? -4.533 1.924 -9.333 1.00 97.00 89 ASP A CA 1
ATOM 732 C C . ASP A 1 89 ? -4.373 0.494 -9.851 1.00 97.00 89 ASP A C 1
ATOM 734 O O . ASP A 1 89 ? -3.385 -0.189 -9.560 1.00 97.00 89 ASP A O 1
ATOM 738 N N . LYS A 1 90 ? -5.369 0.012 -10.593 1.00 95.56 90 LYS A N 1
ATOM 739 C CA . LYS A 1 90 ? -5.388 -1.342 -11.150 1.00 95.56 90 LYS A CA 1
ATOM 740 C C . LYS A 1 90 ? -6.049 -1.327 -12.525 1.00 95.56 90 LY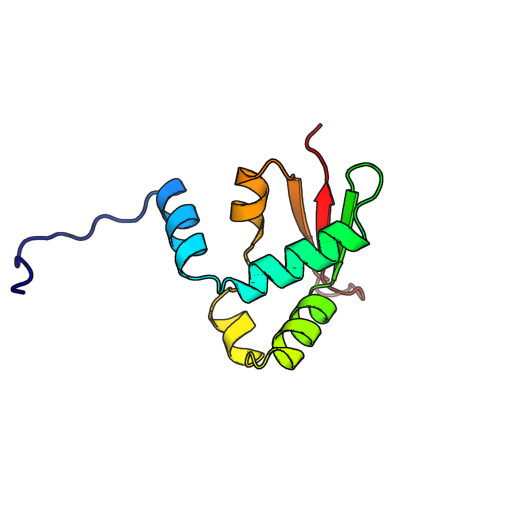S A C 1
ATOM 742 O O . LYS A 1 90 ? -7.016 -0.585 -12.698 1.00 95.56 90 LYS A O 1
ATOM 747 N N . PRO A 1 91 ? -5.603 -2.189 -13.455 1.00 94.44 91 PRO A N 1
ATOM 748 C CA . PRO A 1 91 ? -6.119 -2.193 -14.815 1.00 94.44 91 PRO A CA 1
ATOM 749 C C . PRO A 1 91 ? -7.633 -2.400 -14.849 1.00 94.44 91 PRO A C 1
ATOM 751 O O . PRO A 1 91 ? -8.178 -3.306 -14.208 1.00 94.44 91 PRO A O 1
ATOM 754 N N . GLY A 1 92 ? -8.306 -1.562 -15.635 1.00 91.50 92 GLY A N 1
ATOM 755 C CA . GLY A 1 92 ? -9.681 -1.777 -16.057 1.00 91.50 92 GLY A CA 1
ATOM 756 C C . GLY A 1 92 ? -9.814 -2.905 -17.089 1.00 91.50 92 GLY A C 1
ATOM 757 O O . GLY A 1 92 ? -8.842 -3.527 -17.510 1.00 91.50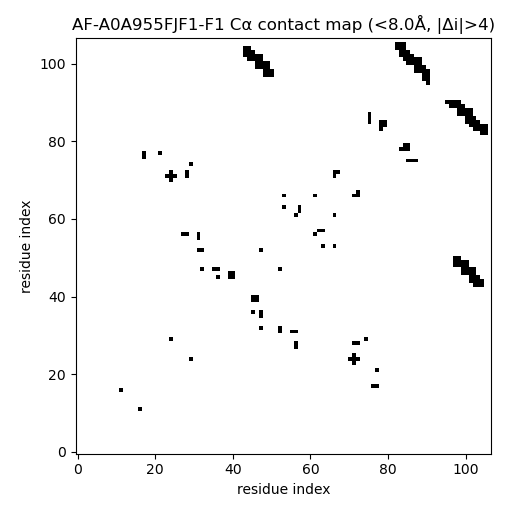 92 GLY A O 1
ATOM 758 N N . TYR A 1 93 ? -11.048 -3.147 -17.544 1.00 86.31 93 TYR A N 1
ATOM 759 C CA . TYR A 1 93 ? -11.411 -4.276 -18.418 1.00 86.31 93 TYR A CA 1
ATOM 760 C C . TYR A 1 93 ? -10.587 -4.391 -19.722 1.00 86.31 93 TYR A C 1
ATOM 762 O O . TYR A 1 93 ? -10.427 -5.492 -20.234 1.00 86.31 93 TYR A O 1
ATOM 770 N N . ASN A 1 94 ? -10.043 -3.283 -20.241 1.00 90.19 94 ASN A N 1
ATOM 771 C CA . ASN A 1 94 ? -9.270 -3.234 -21.493 1.00 90.19 94 ASN A CA 1
ATOM 772 C C . ASN A 1 94 ? -7.851 -2.667 -21.309 1.00 90.19 94 ASN A C 1
ATOM 774 O O . ASN A 1 94 ? -7.256 -2.171 -22.266 1.00 90.19 94 ASN A O 1
ATOM 778 N N . GLU A 1 95 ? -7.317 -2.686 -20.091 1.00 89.50 95 GLU A N 1
ATOM 779 C CA . GLU A 1 95 ? -5.993 -2.140 -19.795 1.00 89.50 95 GLU A CA 1
ATOM 780 C C . GLU A 1 95 ? -5.007 -3.254 -19.442 1.00 89.50 95 GLU A C 1
ATOM 782 O O . GLU A 1 95 ? -5.354 -4.242 -18.798 1.00 89.50 95 GLU A O 1
ATOM 787 N N . THR A 1 96 ? -3.751 -3.093 -19.860 1.00 88.50 96 THR A N 1
ATOM 788 C CA . THR A 1 96 ? -2.677 -4.064 -19.615 1.00 88.50 96 THR A CA 1
ATOM 789 C C . THR A 1 96 ? -1.523 -3.384 -18.886 1.00 88.50 96 THR A C 1
ATOM 791 O O . THR A 1 96 ? -0.479 -3.098 -19.470 1.00 88.50 96 THR A O 1
ATOM 794 N N . TYR A 1 97 ? -1.719 -3.085 -17.604 1.00 93.25 97 TYR A N 1
ATOM 795 C CA . TYR A 1 97 ? -0.644 -2.661 -16.708 1.00 93.25 97 TYR A CA 1
ATOM 796 C C . TYR A 1 97 ? -0.766 -3.355 -15.349 1.00 93.25 97 TYR A C 1
ATOM 798 O O . TYR A 1 97 ? -1.791 -3.945 -15.015 1.00 93.25 97 TYR A O 1
ATOM 806 N N . ARG A 1 98 ? 0.324 -3.335 -14.580 1.00 96.81 98 ARG A N 1
ATOM 807 C CA . ARG A 1 98 ? 0.408 -3.957 -13.252 1.00 96.81 98 ARG A CA 1
ATOM 808 C C . ARG A 1 98 ? -0.265 -3.052 -12.229 1.00 96.81 98 ARG A C 1
ATOM 810 O O . ARG A 1 98 ? -0.004 -1.859 -12.253 1.00 96.81 98 ARG A O 1
ATOM 817 N N . ALA A 1 99 ? -1.069 -3.600 -11.321 1.00 97.69 99 ALA A N 1
ATOM 818 C CA . ALA A 1 99 ? -1.646 -2.807 -10.237 1.00 97.69 99 ALA A CA 1
ATOM 819 C C . ALA A 1 99 ? -0.544 -2.225 -9.332 1.00 97.69 99 ALA A C 1
ATOM 821 O O . ALA A 1 99 ? 0.438 -2.911 -9.030 1.00 97.69 99 ALA A O 1
ATOM 822 N N . PHE A 1 100 ? -0.696 -0.976 -8.899 1.00 98.31 100 PHE A N 1
ATOM 823 C CA . PHE A 1 100 ? 0.312 -0.274 -8.107 1.00 98.31 100 PHE A CA 1
ATOM 824 C C . PHE A 1 100 ? -0.293 0.694 -7.093 1.00 98.31 100 PHE A C 1
ATOM 826 O O . PHE A 1 100 ? -1.404 1.194 -7.240 1.00 98.31 100 PHE A O 1
ATOM 833 N N . PHE A 1 101 ? 0.505 0.994 -6.075 1.00 98.50 101 PHE A N 1
ATOM 834 C CA . PHE A 1 101 ? 0.289 2.041 -5.095 1.00 98.50 101 PHE A CA 1
ATOM 835 C C . PHE A 1 101 ? 1.203 3.216 -5.432 1.00 98.50 101 PHE A C 1
ATOM 837 O O . PHE A 1 1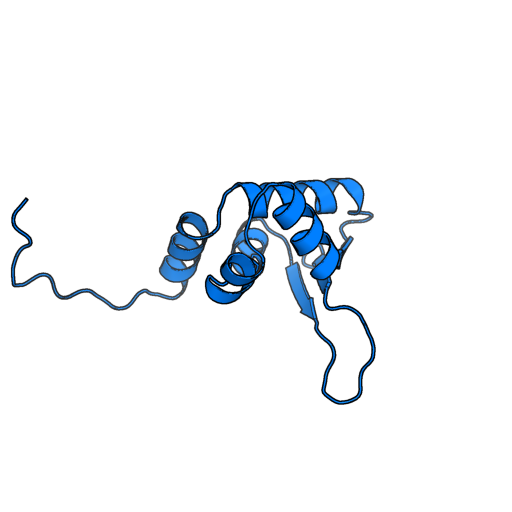01 ? 2.425 3.072 -5.545 1.00 98.50 101 PHE A O 1
ATOM 844 N N . ARG A 1 102 ? 0.610 4.392 -5.594 1.00 98.31 102 ARG A N 1
ATOM 845 C CA . ARG A 1 102 ? 1.302 5.655 -5.813 1.00 98.31 102 ARG A CA 1
ATOM 846 C C . ARG A 1 102 ? 1.335 6.437 -4.512 1.00 98.31 102 ARG A C 1
ATOM 848 O O . ARG A 1 102 ? 0.297 6.872 -4.020 1.00 98.31 102 ARG A O 1
ATOM 855 N N . PHE A 1 103 ? 2.540 6.649 -4.003 1.00 98.44 103 PHE A N 1
ATOM 856 C CA . PHE A 1 103 ? 2.809 7.491 -2.846 1.00 98.44 103 PHE A CA 1
ATOM 857 C C . PHE A 1 103 ? 3.253 8.866 -3.327 1.00 98.44 103 PHE A C 1
ATOM 859 O O . PHE A 1 103 ? 4.082 8.978 -4.231 1.00 98.44 103 PHE A O 1
ATOM 866 N N . SER A 1 104 ? 2.708 9.917 -2.725 1.00 98.12 104 SER A N 1
ATOM 867 C CA . SER A 1 104 ? 3.123 11.294 -2.984 1.00 98.12 104 SER A CA 1
ATOM 868 C C . SER A 1 104 ? 2.967 12.169 -1.745 1.00 98.12 104 SER A C 1
ATOM 870 O O . SER A 1 104 ? 2.082 11.934 -0.923 1.00 98.12 104 SER A O 1
ATOM 872 N N . VAL A 1 105 ? 3.811 13.188 -1.605 1.00 96.38 105 VAL A N 1
ATOM 873 C CA . VAL A 1 105 ? 3.611 14.232 -0.594 1.00 96.38 105 VAL A CA 1
ATOM 874 C C . VAL A 1 105 ? 2.359 15.045 -0.970 1.00 96.38 105 VAL A C 1
ATOM 876 O O . VAL A 1 105 ? 2.231 15.445 -2.134 1.00 96.38 105 VAL A O 1
ATOM 879 N N . PRO A 1 106 ? 1.418 15.277 -0.035 1.00 91.06 106 PRO A N 1
ATOM 880 C CA . PRO A 1 106 ? 0.275 16.158 -0.264 1.00 91.06 106 PRO A CA 1
ATOM 881 C C . PRO A 1 106 ? 0.739 17.552 -0.713 1.00 91.06 106 PRO A C 1
ATOM 883 O O . PRO A 1 106 ? 1.710 18.082 -0.175 1.00 91.06 106 PRO A O 1
ATOM 886 N N . ARG A 1 107 ? 0.069 18.127 -1.715 1.00 79.19 107 ARG A N 1
ATOM 887 C CA . ARG A 1 107 ? 0.302 19.510 -2.159 1.00 79.19 107 ARG A CA 1
ATOM 888 C C . ARG A 1 107 ? -0.580 20.489 -1.406 1.00 79.19 107 ARG A C 1
ATOM 890 O O . ARG A 1 107 ? -1.707 20.078 -1.051 1.00 79.19 107 ARG A O 1
#

Foldseek 3Di:
DDDDPPPDDDDDDPVSVLVVLVVQQDPVLVVLVVVQCVVADDPQKGKAFPVVSLVVVVVVVDDSVCCVVSVNVVCQSVVVVVQWHWDWDDDDPPDDDTTIIMTGHDD

pLDDT: mean 92.57, std 10.43, range [45.97, 98.56]

Secondary structure (DSSP, 8-state):
-PPPTT--PPPPPHHHHHHHHHHHS-HHHHHHHHHHHHHH-BTTEEEEEHHHHHHHHHHTT--HHHHHHTTTT--HHHHHHTT-EEEEE---TT-----EEEEE---

Mean predicted aligned error: 5.21 Å

Radius of gyration: 16.65 Å; Cα contacts (8 Å, |Δi|>4): 107; chains: 1; bounding box: 41×37×54 Å

Nearest PDB structures (foldseek):
  2dql-assembly1_B  TM=4.188E-01  e=4.065E-01  Nostoc sp. PCC 7120 = FACHB-418
  1zg3-assembly1_A  TM=4.205E-01  e=9.450E-01  Medicago truncatula
  1bm9-assembly1_A  TM=3.425E-01  e=5.450E+00  Bacillus subtilis